Protein AF-A0A7I4XZK6-F1 (afdb_monomer_lite)

pLDDT: mean 78.6, std 18.83, range [39.12, 98.5]

Sequence (122 aa):
MSSSSRWPLFQLRRLSSAITNGEAMKGRFQQWKKPVYYAPHIHPLEKGPDFSHTDGRIIHVTSRIQLEYKQDQLRLAKKIVKLLGEIDAMEAAHKQAESRRISEAHEREALRPKLKGTKSIT

Radius of gyration: 32.5 Å; chains: 1; bounding box: 94×62×90 Å

Secondary structure (DSSP, 8-state):
-------------------------SSS--TTTS-S-------GGGSS-S---TT----S-SSHHHHHHHHHHHHHHHHHHHHHHHHHHHHHHHHHHHHHHHHHHHHHHHTSPPPTTSS---

InterPro domains:
  IPR034596 Large ribosomal subunit protein mL52 [PF18699] (27-117)

Foldseek 3Di:
DDDDDDDDDPPPPPPPPPPPPPDPPPDDDDCVVPPPDDDPDDDPCLPAAPDDDPVRDDDGHNDPVNVVVVVVVVVVVVVVVVVVVVVVVVVVVVVVVVVVVVVVVVVVVVPDDDDPDPDDDD

Organism: Haemonchus contortus (NCBI:txid6289)

Structure (mmCIF, N/CA/C/O backbone):
data_AF-A0A7I4XZK6-F1
#
_entry.id   AF-A0A7I4XZK6-F1
#
loop_
_atom_site.group_PDB
_atom_site.id
_atom_site.type_symbol
_atom_site.label_atom_id
_atom_site.label_alt_id
_atom_site.label_comp_id
_atom_site.label_asym_id
_atom_site.label_entity_id
_atom_site.label_seq_id
_atom_site.pdbx_PDB_ins_code
_atom_site.Cartn_x
_atom_site.Cartn_y
_atom_site.Cartn_z
_atom_site.occupancy
_atom_site.B_iso_or_equiv
_atom_site.auth_seq_id
_atom_site.auth_comp_id
_atom_site.auth_asym_id
_atom_site.auth_atom_id
_atom_site.pdbx_PDB_model_num
ATOM 1 N N . MET A 1 1 ? 53.433 -28.868 18.268 1.00 39.12 1 MET A N 1
ATOM 2 C CA . MET A 1 1 ? 52.157 -29.600 18.125 1.00 39.12 1 MET A CA 1
ATOM 3 C C . MET A 1 1 ? 51.145 -28.959 19.052 1.00 39.12 1 MET A C 1
ATOM 5 O O . MET A 1 1 ? 51.498 -28.722 20.196 1.00 39.12 1 MET A O 1
ATOM 9 N N . SER A 1 2 ? 49.923 -28.755 18.548 1.00 39.75 2 SER A N 1
ATOM 10 C CA . SER A 1 2 ? 48.705 -28.386 19.286 1.00 39.75 2 SER A CA 1
ATOM 11 C C . SER A 1 2 ? 48.621 -26.947 19.817 1.00 39.75 2 SER A C 1
ATOM 13 O O . SER A 1 2 ? 49.550 -26.481 20.454 1.00 39.75 2 SER A O 1
ATOM 15 N N . SER A 1 3 ? 47.533 -26.188 19.719 1.00 39.38 3 SER A N 1
ATOM 16 C CA . SER A 1 3 ? 46.311 -26.144 18.898 1.00 39.38 3 SER A CA 1
ATOM 17 C C . SER A 1 3 ? 45.420 -25.128 19.622 1.00 39.38 3 SER A C 1
ATOM 19 O O . SER A 1 3 ? 45.316 -25.222 20.841 1.00 39.38 3 SER A O 1
ATOM 21 N N . SER A 1 4 ? 44.706 -24.276 18.874 1.00 42.75 4 SER A N 1
ATOM 22 C CA . SER A 1 4 ? 43.536 -23.502 19.336 1.00 42.75 4 SER A CA 1
ATOM 23 C C . SER A 1 4 ? 43.860 -22.363 20.322 1.00 42.75 4 SER A C 1
ATOM 25 O O . SER A 1 4 ? 44.508 -22.557 21.333 1.00 42.75 4 SER A O 1
ATOM 27 N N . SER A 1 5 ? 43.471 -21.114 20.089 1.00 45.62 5 SER A N 1
ATOM 28 C CA . SER A 1 5 ? 42.084 -20.711 19.874 1.00 45.62 5 SER A CA 1
ATOM 29 C C . SER A 1 5 ? 41.976 -19.481 18.973 1.00 45.62 5 SER A C 1
ATOM 31 O O . SER A 1 5 ? 42.513 -18.409 19.243 1.00 45.62 5 SER A O 1
ATOM 33 N N . ARG A 1 6 ? 41.239 -19.681 17.884 1.00 47.91 6 ARG A N 1
ATOM 34 C CA . ARG A 1 6 ? 40.922 -18.746 16.811 1.00 47.91 6 ARG A CA 1
ATOM 35 C C . ARG A 1 6 ? 39.585 -18.078 17.118 1.00 47.91 6 ARG A C 1
ATOM 37 O O . ARG A 1 6 ? 38.578 -18.719 16.868 1.00 47.91 6 ARG A O 1
ATOM 44 N N . TRP A 1 7 ? 39.576 -16.823 17.568 1.00 40.28 7 TRP A N 1
ATOM 45 C CA . TRP A 1 7 ? 38.425 -15.913 17.430 1.00 40.28 7 TRP A CA 1
ATOM 46 C C . TRP A 1 7 ? 38.891 -14.447 17.488 1.00 40.28 7 TRP A C 1
ATOM 48 O O . TRP A 1 7 ? 39.146 -13.948 18.583 1.00 40.28 7 TRP A O 1
ATOM 58 N N . PRO A 1 8 ? 38.962 -13.696 16.372 1.00 46.75 8 PRO A N 1
ATOM 59 C CA . PRO A 1 8 ? 38.728 -12.271 16.449 1.00 46.75 8 PRO A CA 1
ATOM 60 C C . PRO A 1 8 ? 37.213 -12.060 16.462 1.00 46.75 8 PRO A C 1
ATOM 62 O O . PRO A 1 8 ? 36.484 -12.436 15.544 1.00 46.75 8 PRO A O 1
ATOM 65 N N . LEU A 1 9 ? 36.780 -11.509 17.589 1.00 48.06 9 LEU A N 1
ATOM 66 C CA . LEU A 1 9 ? 35.465 -10.971 17.891 1.00 48.06 9 LEU A CA 1
ATOM 67 C C . LEU A 1 9 ? 34.812 -10.340 16.661 1.00 48.06 9 LEU A C 1
ATOM 69 O O . LEU A 1 9 ? 35.430 -9.531 15.967 1.00 48.06 9 LEU A O 1
ATOM 73 N N . PHE A 1 10 ? 33.543 -10.685 16.446 1.00 46.06 10 PHE A N 1
ATOM 74 C CA . PHE A 1 10 ? 32.616 -9.945 15.605 1.00 46.06 10 PHE A CA 1
ATOM 75 C C . PHE A 1 10 ? 32.809 -8.442 15.839 1.00 46.06 10 PHE A C 1
ATOM 77 O O . PHE A 1 10 ? 32.331 -7.886 16.829 1.00 46.06 10 PHE A O 1
ATOM 84 N N . GLN A 1 11 ? 33.511 -7.772 14.922 1.00 48.31 11 GLN A N 1
ATOM 85 C CA . GLN A 1 11 ? 33.439 -6.328 14.796 1.00 48.31 11 GLN A CA 1
ATOM 86 C C . GLN A 1 11 ? 32.016 -6.026 14.338 1.00 48.31 11 GLN A C 1
ATOM 88 O O . GLN A 1 11 ? 31.713 -5.974 13.147 1.00 48.31 11 GLN A O 1
ATOM 93 N N . LEU A 1 12 ? 31.130 -5.851 15.318 1.00 48.44 12 LEU A N 1
ATOM 94 C CA . LEU A 1 12 ? 29.943 -5.030 15.188 1.00 48.44 12 LEU A CA 1
ATOM 95 C C . LEU A 1 12 ? 30.413 -3.716 14.565 1.00 48.44 12 LEU A C 1
ATOM 97 O O . LEU A 1 12 ? 30.966 -2.851 15.247 1.00 48.44 12 LEU A O 1
ATOM 101 N N . ARG A 1 13 ? 30.247 -3.592 13.243 1.00 43.16 13 ARG A N 1
ATOM 102 C CA . ARG A 1 13 ? 30.284 -2.305 12.557 1.00 43.16 13 ARG A CA 1
ATOM 103 C C . ARG A 1 13 ? 29.261 -1.452 13.286 1.00 43.16 13 ARG A C 1
ATOM 105 O O . ARG A 1 13 ? 28.059 -1.610 13.089 1.00 43.16 13 ARG A O 1
ATOM 112 N N . ARG A 1 14 ? 29.756 -0.582 14.168 1.00 45.53 14 ARG A N 1
ATOM 113 C CA . ARG A 1 14 ? 29.020 0.560 14.687 1.00 45.53 14 ARG A CA 1
ATOM 114 C C . ARG A 1 14 ? 28.396 1.248 13.479 1.00 45.53 14 ARG A C 1
ATOM 116 O O . ARG A 1 14 ? 29.086 1.926 12.721 1.00 45.53 14 ARG A O 1
ATOM 123 N N . LEU A 1 15 ? 27.088 1.087 13.320 1.00 49.16 15 LEU A N 1
ATOM 124 C CA . LEU A 1 15 ? 26.246 2.054 12.634 1.00 49.16 15 LEU A CA 1
ATOM 125 C C . LEU A 1 15 ? 26.199 3.305 13.515 1.00 49.16 15 LEU A C 1
ATOM 127 O O . LEU A 1 15 ? 25.202 3.619 14.148 1.00 49.16 15 LEU A O 1
ATOM 131 N N . SER A 1 16 ? 27.327 3.996 13.603 1.00 44.00 16 SER A N 1
ATOM 132 C CA . SER A 1 16 ? 27.356 5.406 13.931 1.00 44.00 16 SER A CA 1
ATOM 133 C C . SER A 1 16 ? 27.705 6.091 12.625 1.00 44.00 16 SER A C 1
ATOM 135 O O . SER A 1 16 ? 28.867 6.409 12.373 1.00 44.00 16 SER A O 1
ATOM 137 N N . SER A 1 17 ? 26.705 6.274 11.759 1.00 48.31 17 SER A N 1
ATOM 138 C CA . SER A 1 17 ? 26.755 7.387 10.822 1.00 48.31 17 SER A CA 1
ATOM 139 C C . SER A 1 17 ? 26.802 8.631 11.695 1.00 48.31 17 SER A C 1
ATOM 141 O O . SER A 1 17 ? 25.775 9.128 12.158 1.00 48.31 17 SER A O 1
ATOM 143 N N . ALA A 1 18 ? 28.024 9.050 12.019 1.00 42.94 18 ALA A N 1
ATOM 144 C CA . ALA A 1 18 ? 28.284 10.364 12.541 1.00 42.94 18 ALA A CA 1
ATOM 145 C C . ALA A 1 18 ? 27.541 11.318 11.612 1.00 42.94 18 ALA A C 1
ATOM 147 O O . ALA A 1 18 ? 27.820 11.374 10.413 1.00 42.94 18 ALA A O 1
ATOM 148 N N . ILE A 1 19 ? 26.548 12.006 12.167 1.00 47.94 19 ILE A N 1
ATOM 149 C CA . ILE A 1 19 ? 26.061 13.251 11.607 1.00 47.94 19 ILE A CA 1
ATOM 150 C C . ILE A 1 19 ? 27.302 14.133 11.622 1.00 47.94 19 ILE A C 1
ATOM 152 O O . ILE A 1 19 ? 27.670 14.703 12.648 1.00 47.94 19 ILE A O 1
ATOM 156 N N . THR A 1 20 ? 28.040 14.135 10.515 1.00 46.34 20 THR A N 1
ATOM 157 C CA . THR A 1 20 ? 29.048 15.143 10.275 1.00 46.34 20 THR A CA 1
ATOM 158 C C . THR A 1 20 ? 28.244 16.425 10.172 1.00 46.34 20 THR A C 1
ATOM 160 O O . THR A 1 20 ? 27.601 16.714 9.164 1.00 46.34 20 THR A O 1
ATOM 163 N N . ASN A 1 21 ? 28.197 17.156 11.285 1.00 47.47 21 ASN A N 1
ATOM 164 C CA . ASN A 1 21 ? 27.795 18.548 11.325 1.00 47.47 21 ASN A CA 1
ATOM 165 C C . ASN A 1 21 ? 28.821 19.313 10.480 1.00 47.47 21 ASN A C 1
ATOM 167 O O . ASN A 1 21 ? 29.749 19.921 11.001 1.00 47.47 21 ASN A O 1
ATOM 171 N N . GLY A 1 22 ? 28.707 19.181 9.158 1.00 48.56 22 GLY A N 1
ATOM 172 C CA . GLY A 1 22 ? 29.415 20.007 8.205 1.00 48.56 22 GLY A CA 1
ATOM 173 C C . GLY A 1 22 ? 28.914 21.419 8.421 1.00 48.56 22 GLY A C 1
ATOM 174 O O . GLY A 1 22 ? 27.727 21.666 8.223 1.00 48.56 22 GLY A O 1
ATOM 175 N N . GLU A 1 23 ? 29.813 22.261 8.926 1.00 52.78 23 GLU A N 1
ATOM 176 C CA . GLU A 1 23 ? 29.765 23.721 8.984 1.00 52.78 23 GLU A CA 1
ATOM 177 C C . GLU A 1 23 ? 28.375 24.306 8.720 1.00 52.78 23 GLU A C 1
ATOM 179 O O . GLU A 1 23 ? 27.920 24.404 7.577 1.00 52.78 23 GLU A O 1
ATOM 184 N N . ALA A 1 24 ? 27.688 24.702 9.794 1.00 56.81 24 ALA A N 1
ATOM 185 C CA . ALA A 1 24 ? 26.451 25.460 9.704 1.00 56.81 24 ALA A CA 1
ATOM 186 C C . ALA A 1 24 ? 26.710 26.723 8.870 1.00 56.81 24 ALA A C 1
ATOM 188 O O . ALA A 1 24 ? 27.258 27.709 9.364 1.00 56.81 24 ALA A O 1
ATOM 189 N N . MET A 1 25 ? 26.360 26.676 7.582 1.00 57.06 25 MET A N 1
ATOM 190 C CA . MET A 1 25 ? 26.477 27.823 6.695 1.00 57.06 25 MET A CA 1
ATOM 191 C C . MET A 1 25 ? 25.700 28.985 7.310 1.00 57.06 25 MET A C 1
ATOM 193 O O . MET A 1 25 ? 24.479 28.927 7.450 1.00 57.06 25 MET A O 1
ATOM 197 N N . LYS A 1 26 ? 26.426 30.040 7.692 1.00 60.69 26 LYS A N 1
ATOM 198 C CA . LYS A 1 26 ? 25.872 31.311 8.166 1.00 60.69 26 LYS A CA 1
ATOM 199 C C . LYS A 1 26 ? 24.957 31.874 7.065 1.00 60.69 26 LYS A C 1
ATOM 201 O O . LYS A 1 26 ? 25.438 32.364 6.048 1.00 60.69 26 LYS A O 1
ATOM 206 N N . GLY A 1 27 ? 23.640 31.764 7.239 1.00 72.75 27 GLY A N 1
ATOM 207 C CA . GLY A 1 27 ? 22.639 32.243 6.281 1.00 72.75 27 GLY A CA 1
ATOM 208 C C . GLY A 1 27 ? 21.227 31.733 6.585 1.00 72.75 27 GLY A C 1
ATOM 209 O O . GLY A 1 27 ? 21.044 30.829 7.397 1.00 72.75 27 GLY A O 1
ATOM 210 N N . ARG A 1 28 ? 20.207 32.311 5.931 1.00 74.31 28 ARG A N 1
ATOM 211 C CA . ARG A 1 28 ? 18.831 31.778 5.987 1.00 74.31 28 ARG A CA 1
ATOM 212 C C . ARG A 1 28 ? 18.827 30.353 5.429 1.00 74.31 28 ARG A C 1
ATOM 214 O O . ARG A 1 28 ? 19.436 30.111 4.387 1.00 74.31 28 ARG A O 1
ATOM 221 N N . PHE A 1 29 ? 18.137 29.435 6.105 1.00 72.88 29 PHE A N 1
ATOM 222 C CA . PHE A 1 29 ? 17.990 28.050 5.659 1.00 72.88 29 PHE A CA 1
ATOM 223 C C . PHE A 1 29 ? 17.394 28.007 4.244 1.00 72.88 29 PHE A C 1
ATOM 225 O O . PHE A 1 29 ? 16.286 28.485 4.006 1.00 72.88 29 PHE A O 1
ATOM 232 N N . GLN A 1 30 ? 18.152 27.460 3.293 1.00 76.69 30 GLN A N 1
ATOM 233 C CA . GLN A 1 30 ? 17.743 27.309 1.897 1.00 76.69 30 GLN A CA 1
ATOM 234 C C . GLN A 1 30 ? 17.325 25.857 1.670 1.00 76.69 30 GLN A C 1
ATOM 236 O O . GLN A 1 30 ? 18.149 25.020 1.303 1.00 76.69 30 GLN A O 1
ATOM 241 N N . GLN A 1 31 ? 16.039 25.563 1.895 1.00 72.19 31 GLN A N 1
ATOM 242 C CA . GLN A 1 31 ? 15.461 24.214 1.786 1.00 72.19 31 GLN A CA 1
ATOM 243 C C . GLN A 1 31 ? 15.756 23.531 0.437 1.00 72.19 31 GLN A C 1
ATOM 245 O O . GLN A 1 31 ? 15.898 22.315 0.376 1.00 72.19 31 GLN A O 1
ATOM 250 N N . TRP A 1 32 ? 15.901 24.307 -0.639 1.00 75.25 32 TRP A N 1
ATOM 251 C CA . TRP A 1 32 ? 16.172 23.814 -1.993 1.00 75.25 32 TRP A CA 1
ATOM 252 C C . TRP A 1 32 ? 17.622 23.361 -2.230 1.00 75.25 32 TRP A C 1
ATOM 254 O O . TRP A 1 32 ? 17.866 22.607 -3.166 1.00 75.25 32 TRP A O 1
ATOM 264 N N . LYS A 1 33 ? 18.595 23.783 -1.406 1.00 78.62 33 LYS A N 1
ATOM 265 C CA . LYS A 1 33 ? 20.003 23.356 -1.552 1.00 78.62 33 LYS A CA 1
ATOM 266 C C . LYS A 1 33 ? 20.238 21.924 -1.083 1.00 78.62 33 LYS A C 1
ATOM 268 O O . LYS A 1 33 ? 21.148 21.261 -1.569 1.00 78.62 33 LYS A O 1
ATOM 273 N N . LYS A 1 34 ? 19.450 21.480 -0.104 1.00 77.69 34 LYS A N 1
ATOM 274 C CA . LYS A 1 34 ? 19.480 20.135 0.480 1.00 77.69 34 LYS A CA 1
ATOM 275 C C . LYS A 1 34 ? 18.048 19.734 0.859 1.00 77.69 34 LYS A C 1
ATOM 277 O O . LYS A 1 34 ? 17.711 19.745 2.044 1.00 77.69 34 LYS A O 1
ATOM 282 N N . PRO A 1 35 ? 17.175 19.462 -0.121 1.00 78.81 35 PRO A N 1
ATOM 283 C CA . PRO A 1 35 ? 15.832 19.012 0.166 1.00 78.81 35 PRO A CA 1
ATOM 284 C C . PRO A 1 35 ? 15.898 17.642 0.843 1.00 78.81 35 PRO A C 1
ATOM 286 O O . PRO A 1 35 ? 16.728 16.794 0.522 1.00 78.81 35 PRO A O 1
ATOM 289 N N . VAL A 1 36 ? 14.992 17.442 1.796 1.00 80.81 36 VAL A N 1
ATOM 290 C CA . VAL A 1 36 ? 14.846 16.182 2.542 1.00 80.81 36 VAL A CA 1
ATOM 291 C C . VAL A 1 36 ? 14.443 15.034 1.609 1.00 80.81 36 VAL A C 1
ATOM 293 O O . VAL A 1 36 ? 14.739 13.874 1.878 1.00 80.81 36 VAL A O 1
ATOM 296 N N . TYR A 1 37 ? 13.791 15.365 0.493 1.00 77.44 37 TYR A N 1
ATOM 297 C CA . TYR A 1 37 ? 13.330 14.419 -0.506 1.00 77.44 37 TYR A CA 1
ATOM 298 C C . TYR A 1 37 ? 13.525 14.986 -1.910 1.00 77.44 37 TYR A C 1
ATOM 300 O O . TYR A 1 37 ? 13.112 16.109 -2.201 1.00 77.44 37 TYR A O 1
ATOM 308 N N . TYR A 1 38 ? 14.109 14.174 -2.784 1.00 72.81 38 TYR A N 1
ATOM 309 C CA . TYR A 1 38 ? 14.060 14.367 -4.224 1.00 72.81 38 TYR A CA 1
ATOM 310 C C . TYR A 1 38 ? 13.109 13.317 -4.793 1.00 72.81 38 TYR A C 1
ATOM 312 O O . TYR A 1 38 ? 13.251 12.130 -4.489 1.00 72.81 38 TYR A O 1
ATOM 320 N N . ALA A 1 39 ? 12.144 13.744 -5.609 1.00 72.31 39 ALA A N 1
ATOM 321 C CA . ALA A 1 39 ? 11.307 12.795 -6.330 1.00 72.31 39 ALA A CA 1
ATOM 322 C C . ALA A 1 39 ? 12.199 11.924 -7.233 1.00 72.31 39 ALA A C 1
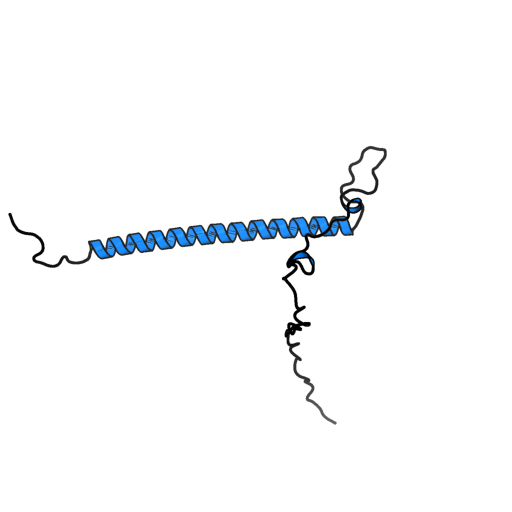ATOM 324 O O . ALA A 1 39 ? 13.118 12.466 -7.856 1.00 72.31 39 ALA A O 1
ATOM 325 N N . PRO A 1 40 ? 11.963 10.601 -7.315 1.00 73.62 40 PRO A N 1
ATOM 326 C CA . PRO A 1 40 ? 12.706 9.746 -8.227 1.00 73.62 40 PRO A CA 1
ATOM 327 C C . PRO A 1 40 ? 12.518 10.279 -9.649 1.00 73.62 40 PRO A C 1
ATOM 329 O O . PRO A 1 40 ? 11.405 10.305 -10.176 1.00 73.62 40 PRO A O 1
ATOM 332 N N . HIS A 1 41 ? 13.606 10.771 -10.235 1.00 78.06 41 HIS A N 1
ATOM 333 C CA . HIS A 1 41 ? 13.591 11.342 -11.570 1.00 78.06 41 HIS A CA 1
ATOM 334 C C . HIS A 1 41 ? 13.598 10.204 -12.588 1.00 78.06 41 HIS A C 1
ATOM 336 O O . HIS A 1 41 ? 14.584 9.482 -12.697 1.00 78.06 41 HIS A O 1
ATOM 342 N N . ILE A 1 42 ? 12.491 10.039 -13.312 1.00 75.88 42 ILE A N 1
ATOM 343 C CA . ILE A 1 42 ? 12.430 9.148 -14.472 1.00 75.88 42 ILE A CA 1
ATOM 344 C C . ILE A 1 42 ? 12.826 9.984 -15.677 1.00 75.88 42 ILE A C 1
ATOM 346 O O . ILE A 1 42 ? 12.171 10.994 -15.965 1.00 75.88 42 ILE A O 1
ATOM 350 N N . HIS A 1 43 ? 13.874 9.574 -16.385 1.00 78.69 43 HIS A N 1
ATOM 351 C CA . HIS A 1 43 ? 14.258 10.276 -17.596 1.00 78.69 43 HIS A CA 1
ATOM 352 C C . HIS A 1 43 ? 13.123 10.154 -18.636 1.00 78.69 43 HIS A C 1
ATOM 354 O O . HIS A 1 43 ? 12.571 9.065 -18.804 1.00 78.69 43 HIS A O 1
ATOM 360 N N . PRO A 1 44 ? 12.743 11.219 -19.367 1.00 79.50 44 PRO A N 1
ATOM 361 C CA . PRO A 1 44 ? 11.629 11.160 -20.319 1.00 79.50 44 PRO A CA 1
ATOM 362 C C . PRO A 1 44 ? 11.769 10.059 -21.379 1.00 79.50 44 PRO A C 1
ATOM 364 O O . PRO A 1 44 ? 10.770 9.459 -21.768 1.00 79.50 44 PRO A O 1
ATOM 367 N N . LEU A 1 45 ? 13.005 9.759 -21.794 1.00 78.00 45 LEU A N 1
ATOM 368 C CA . LEU A 1 45 ? 13.307 8.679 -22.743 1.00 78.00 45 LEU A CA 1
ATOM 369 C C . LEU A 1 45 ? 13.087 7.276 -22.155 1.00 78.00 45 LEU A C 1
ATOM 371 O O . LEU A 1 45 ? 12.902 6.327 -22.896 1.00 78.00 45 LEU A O 1
ATOM 375 N N . GLU A 1 46 ? 13.051 7.131 -20.830 1.00 76.00 46 GLU A N 1
ATOM 376 C CA . GLU A 1 46 ? 12.830 5.844 -20.158 1.00 76.00 46 GLU A CA 1
ATOM 377 C C . GLU A 1 46 ? 11.344 5.565 -19.885 1.00 76.00 46 GLU A C 1
ATOM 379 O O . GLU A 1 46 ? 10.983 4.507 -19.369 1.00 76.00 46 GLU A O 1
ATOM 384 N N . LYS A 1 47 ? 10.456 6.511 -20.214 1.00 77.25 47 LYS A N 1
ATOM 385 C CA . LYS A 1 47 ? 9.026 6.428 -19.893 1.00 77.25 47 LYS A CA 1
ATOM 386 C C . LYS A 1 47 ? 8.256 5.460 -20.806 1.00 77.25 47 LYS A C 1
ATOM 388 O O . LYS A 1 47 ? 7.120 5.109 -20.483 1.00 77.25 47 LYS A O 1
ATOM 393 N N . GLY A 1 48 ? 8.847 5.009 -21.916 1.00 81.25 48 GLY A N 1
ATOM 394 C CA . GLY A 1 48 ? 8.174 4.173 -22.910 1.00 81.25 48 GLY A CA 1
ATOM 395 C C . GLY A 1 48 ? 9.098 3.214 -23.667 1.00 81.25 48 GLY A C 1
ATOM 396 O O . GLY A 1 48 ? 10.305 3.218 -23.448 1.00 81.25 48 GLY A O 1
ATOM 397 N N . PRO A 1 49 ? 8.525 2.362 -24.532 1.00 85.62 49 PRO A N 1
ATOM 398 C CA . PRO A 1 49 ? 9.284 1.459 -25.390 1.00 85.62 49 PRO A CA 1
ATOM 399 C C . PRO A 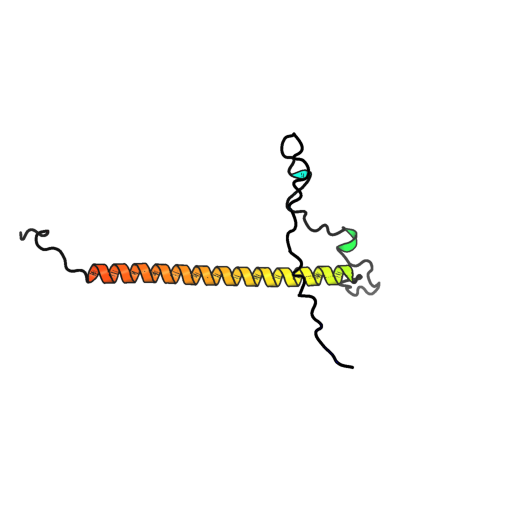1 49 ? 10.096 2.257 -26.415 1.00 85.62 49 PRO A C 1
ATOM 401 O O . PRO A 1 49 ? 9.554 3.148 -27.065 1.00 85.62 49 PRO A O 1
ATOM 404 N N . ASP A 1 50 ? 11.364 1.904 -26.596 1.00 86.69 50 ASP A N 1
ATOM 405 C CA . ASP A 1 50 ? 12.262 2.598 -27.533 1.00 86.69 50 ASP A CA 1
ATOM 406 C C . ASP A 1 50 ? 11.920 2.323 -29.008 1.00 86.69 50 ASP A C 1
ATOM 408 O O . ASP A 1 50 ? 12.231 3.120 -29.890 1.00 86.69 50 ASP A O 1
ATOM 412 N N . PHE A 1 51 ? 11.279 1.188 -29.292 1.00 86.31 51 PHE A N 1
ATOM 413 C CA . PHE A 1 51 ? 10.881 0.780 -30.636 1.00 86.31 51 PHE A CA 1
ATOM 414 C C . PHE A 1 51 ? 9.514 0.093 -30.626 1.00 86.31 51 PHE A C 1
ATOM 416 O O . PHE A 1 51 ? 9.001 -0.322 -29.585 1.00 86.31 51 PHE A O 1
ATOM 423 N N . SER A 1 52 ? 8.921 -0.033 -31.811 1.00 88.75 52 SER A N 1
ATOM 424 C CA . SER A 1 52 ? 7.667 -0.751 -32.041 1.00 88.75 52 SER A CA 1
ATOM 425 C C . SER A 1 52 ? 7.811 -1.678 -33.245 1.00 88.75 52 SER A C 1
ATOM 427 O O . SER A 1 52 ? 8.660 -1.456 -34.110 1.00 88.75 52 SER A O 1
ATOM 429 N N . HIS A 1 53 ? 7.013 -2.746 -33.285 1.00 89.81 53 HIS A N 1
ATOM 430 C CA . HIS A 1 53 ? 6.961 -3.611 -34.462 1.00 89.81 53 HIS A CA 1
ATOM 431 C C . HIS A 1 53 ? 6.113 -2.946 -35.548 1.00 89.81 53 HIS A C 1
ATOM 433 O O . HIS A 1 53 ? 5.039 -2.421 -35.255 1.00 89.81 53 HIS A O 1
ATOM 439 N N . THR A 1 54 ? 6.547 -3.055 -36.804 1.00 91.44 54 THR A N 1
ATOM 440 C CA . THR A 1 54 ? 5.778 -2.630 -37.989 1.00 91.44 54 THR A CA 1
ATOM 441 C C . THR A 1 54 ? 4.399 -3.280 -38.054 1.00 91.44 54 THR A C 1
ATOM 443 O O . THR A 1 54 ? 3.436 -2.652 -38.476 1.00 91.44 54 THR A O 1
ATOM 446 N N . ASP A 1 55 ? 4.296 -4.510 -37.552 1.00 91.81 55 ASP A N 1
ATOM 447 C CA . ASP A 1 55 ? 3.064 -5.302 -37.502 1.00 91.81 55 ASP A CA 1
ATOM 448 C C . ASP A 1 55 ? 2.059 -4.799 -36.444 1.00 91.81 55 ASP A C 1
ATOM 450 O O . ASP A 1 55 ? 1.014 -5.412 -36.240 1.00 91.81 55 ASP A O 1
ATOM 454 N N . GLY A 1 56 ? 2.388 -3.738 -35.696 1.00 88.62 56 GLY A N 1
ATOM 455 C CA . GLY A 1 56 ? 1.527 -3.169 -34.653 1.00 88.62 56 GLY A CA 1
ATOM 456 C C . GLY A 1 56 ? 1.499 -3.962 -33.342 1.00 88.62 56 GLY A C 1
ATOM 457 O O . GLY A 1 56 ? 0.679 -3.684 -32.466 1.00 88.62 56 GLY A O 1
ATOM 458 N N . ARG A 1 57 ? 2.388 -4.948 -33.165 1.00 88.50 57 ARG A N 1
ATOM 459 C CA . ARG A 1 57 ? 2.484 -5.708 -31.908 1.00 88.50 57 ARG A CA 1
ATOM 460 C C . ARG A 1 57 ? 2.927 -4.797 -30.766 1.00 88.50 57 ARG A C 1
A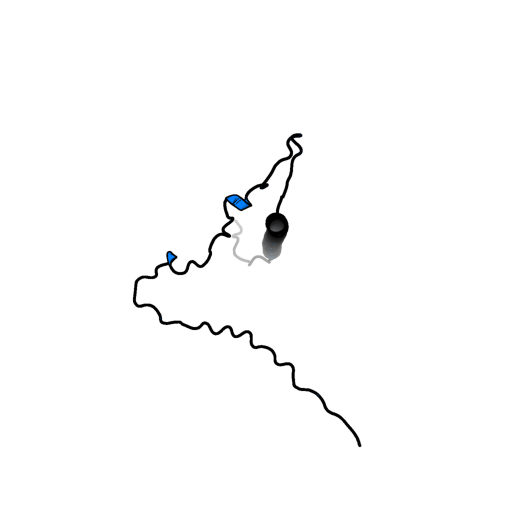TOM 462 O O . ARG A 1 57 ? 3.949 -4.114 -30.861 1.00 88.50 57 ARG A O 1
ATOM 469 N N . ILE A 1 58 ? 2.176 -4.839 -29.669 1.00 88.44 58 ILE A N 1
ATOM 470 C CA . ILE A 1 58 ? 2.435 -4.016 -28.489 1.00 88.44 58 ILE A CA 1
ATOM 471 C C . ILE A 1 58 ? 3.677 -4.540 -27.768 1.00 88.44 58 ILE A C 1
ATOM 473 O O . ILE A 1 58 ? 3.742 -5.704 -27.374 1.00 88.44 58 ILE A O 1
ATOM 477 N N . ILE A 1 59 ? 4.649 -3.655 -27.561 1.00 88.00 59 ILE A N 1
ATOM 478 C CA . ILE A 1 59 ? 5.819 -3.906 -26.722 1.00 88.00 59 ILE A CA 1
ATOM 479 C C . ILE A 1 59 ? 5.621 -3.141 -25.420 1.00 88.00 59 ILE A C 1
ATOM 481 O O . ILE A 1 59 ? 5.439 -1.927 -25.424 1.00 88.00 59 ILE A O 1
ATOM 485 N N . HIS A 1 60 ? 5.643 -3.844 -24.291 1.00 84.25 60 HIS A N 1
ATOM 486 C CA . HIS A 1 60 ? 5.412 -3.213 -22.989 1.00 84.25 60 HIS A CA 1
ATOM 487 C C . HIS A 1 60 ? 6.676 -2.600 -22.376 1.00 84.25 60 HIS A C 1
ATOM 489 O O . HIS A 1 60 ? 6.579 -1.652 -21.590 1.00 84.25 60 HIS A O 1
ATOM 495 N N . VAL A 1 61 ? 7.846 -3.168 -22.673 1.00 87.19 61 VAL A N 1
ATOM 496 C CA . VAL A 1 61 ? 9.149 -2.769 -22.129 1.00 87.19 61 VAL A CA 1
ATOM 497 C C . VAL A 1 61 ? 10.239 -3.131 -23.137 1.00 87.19 61 VAL A C 1
ATOM 499 O O . VAL A 1 61 ? 10.198 -4.228 -23.691 1.00 87.19 61 VAL A O 1
ATOM 502 N N . THR A 1 62 ? 11.214 -2.244 -23.338 1.00 86.31 62 THR A N 1
ATOM 503 C CA . THR A 1 62 ? 12.391 -2.493 -24.195 1.00 86.31 62 THR A CA 1
ATOM 504 C C . THR A 1 62 ? 13.682 -2.669 -23.401 1.00 86.31 62 THR A C 1
ATOM 506 O O . THR A 1 62 ? 14.574 -3.388 -23.844 1.00 86.31 62 THR A O 1
ATOM 509 N N . SER A 1 63 ? 13.775 -2.081 -22.203 1.00 86.94 63 SER A N 1
ATOM 510 C CA . SER A 1 63 ? 14.982 -2.103 -21.367 1.00 86.94 63 SER A CA 1
ATOM 511 C C . SER A 1 63 ? 14.788 -2.858 -20.049 1.00 86.94 63 SER A C 1
ATOM 513 O O . SER A 1 63 ? 13.736 -2.795 -19.411 1.00 86.94 63 SER A O 1
ATOM 515 N N . ARG A 1 64 ? 15.850 -3.521 -19.575 1.00 88.62 64 ARG A N 1
ATOM 516 C CA . ARG A 1 64 ? 15.873 -4.157 -18.249 1.00 88.62 64 ARG A CA 1
ATOM 517 C C . ARG A 1 64 ? 15.644 -3.147 -17.120 1.00 88.62 64 ARG A C 1
ATOM 519 O O . ARG A 1 64 ? 14.935 -3.462 -16.172 1.00 88.62 64 ARG A O 1
ATOM 526 N N . ILE A 1 65 ? 16.173 -1.931 -17.251 1.00 87.00 65 ILE A N 1
ATOM 527 C CA . ILE A 1 65 ? 16.024 -0.866 -16.246 1.00 87.00 65 ILE A CA 1
ATOM 528 C C . ILE A 1 65 ? 14.547 -0.479 -16.097 1.00 87.00 65 ILE A C 1
ATOM 530 O O . ILE A 1 65 ? 14.026 -0.377 -14.989 1.00 87.00 65 ILE A O 1
ATOM 534 N N . GLN A 1 66 ? 13.838 -0.344 -17.220 1.00 86.38 66 GLN A N 1
ATOM 535 C CA . GLN A 1 66 ? 12.399 -0.073 -17.225 1.00 86.38 66 GLN A CA 1
ATOM 536 C C . GLN A 1 66 ? 11.603 -1.209 -16.569 1.00 86.38 66 GLN A C 1
ATOM 538 O O . GLN A 1 66 ? 10.615 -0.953 -15.878 1.00 86.38 66 GLN A O 1
ATOM 543 N N . LEU A 1 67 ? 12.018 -2.463 -16.779 1.00 88.81 67 LEU A N 1
ATOM 544 C CA . LEU A 1 67 ? 11.384 -3.616 -16.144 1.00 88.81 67 LEU A CA 1
ATOM 545 C C . LEU A 1 67 ? 11.568 -3.581 -14.623 1.00 88.81 67 LEU A C 1
ATOM 547 O O . LEU A 1 67 ? 10.588 -3.718 -13.894 1.00 88.81 67 LEU A O 1
ATOM 551 N N . GLU A 1 68 ? 12.797 -3.365 -14.156 1.00 90.12 68 GLU A N 1
ATOM 552 C CA . GLU A 1 68 ? 13.131 -3.275 -12.730 1.00 90.12 68 GLU A CA 1
ATOM 553 C C . GLU A 1 68 ? 12.357 -2.136 -12.056 1.00 90.12 68 GLU A C 1
ATOM 555 O O . GLU A 1 68 ? 11.706 -2.347 -11.033 1.00 90.12 68 GLU A O 1
ATOM 560 N N . TYR A 1 69 ? 12.304 -0.964 -12.692 1.00 86.75 69 TYR A N 1
ATOM 561 C CA . TYR A 1 69 ? 11.539 0.175 -12.195 1.00 86.75 69 TYR A CA 1
ATOM 562 C C . TYR A 1 69 ? 10.042 -0.139 -12.045 1.00 86.75 69 TYR A C 1
ATOM 564 O O . TYR A 1 69 ? 9.445 0.120 -10.997 1.00 86.75 69 TYR A O 1
ATOM 572 N N . LYS A 1 70 ? 9.425 -0.754 -13.063 1.00 88.25 70 LYS A N 1
ATOM 573 C CA . LYS A 1 70 ? 8.008 -1.158 -13.014 1.00 88.25 70 LYS A CA 1
ATOM 574 C C . LYS A 1 70 ? 7.748 -2.205 -11.925 1.00 88.25 70 LYS A C 1
ATOM 576 O O . LYS A 1 70 ? 6.727 -2.143 -11.239 1.00 88.25 70 LYS A O 1
ATOM 581 N N . GLN A 1 71 ? 8.662 -3.157 -11.742 1.00 92.88 71 GLN A N 1
ATOM 582 C CA . GLN A 1 71 ? 8.565 -4.161 -10.679 1.00 92.88 71 GLN A CA 1
ATOM 583 C C . GLN A 1 71 ? 8.655 -3.522 -9.290 1.00 92.88 71 GLN A C 1
ATOM 585 O O . GLN A 1 71 ? 7.864 -3.862 -8.405 1.00 92.88 71 GLN A O 1
ATOM 590 N N . ASP A 1 72 ? 9.556 -2.560 -9.104 1.00 92.12 72 ASP A N 1
ATOM 591 C CA . ASP A 1 72 ? 9.683 -1.836 -7.844 1.00 92.12 72 ASP A CA 1
ATOM 592 C C . ASP A 1 72 ? 8.453 -0.978 -7.542 1.00 92.12 72 ASP A C 1
ATOM 594 O O . ASP A 1 72 ? 7.966 -0.994 -6.410 1.00 92.12 72 ASP A O 1
ATOM 598 N N . GLN A 1 73 ? 7.878 -0.306 -8.543 1.00 90.31 73 GLN A N 1
ATOM 599 C CA . GLN A 1 73 ? 6.611 0.412 -8.381 1.00 90.31 73 GLN A CA 1
ATOM 600 C C . GLN A 1 73 ? 5.488 -0.515 -7.901 1.00 90.31 73 GLN A C 1
ATOM 602 O O . GLN A 1 73 ? 4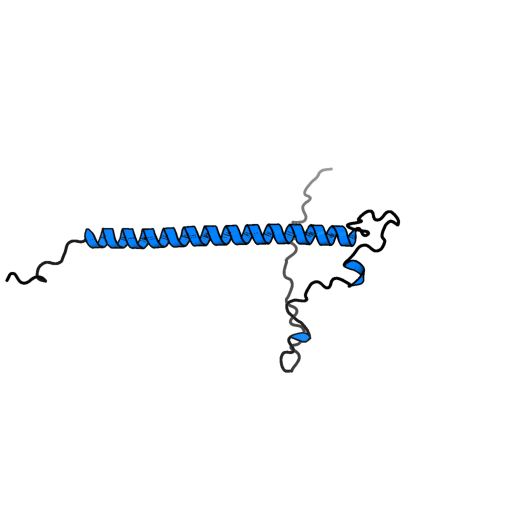.774 -0.182 -6.954 1.00 90.31 73 GLN A O 1
ATOM 607 N N . LEU A 1 74 ? 5.359 -1.707 -8.495 1.00 95.31 74 LEU A N 1
ATOM 608 C CA . LEU A 1 74 ? 4.370 -2.699 -8.067 1.00 95.31 74 LEU A CA 1
ATOM 609 C C . LEU A 1 74 ? 4.623 -3.184 -6.636 1.00 95.31 74 LEU A C 1
ATOM 611 O O . LEU A 1 74 ? 3.681 -3.330 -5.854 1.00 95.31 74 LEU A O 1
ATOM 615 N N . ARG A 1 75 ? 5.885 -3.429 -6.273 1.00 97.06 75 ARG A N 1
ATOM 616 C CA . ARG A 1 75 ? 6.271 -3.837 -4.918 1.00 97.06 75 ARG A CA 1
ATOM 617 C C . ARG A 1 75 ? 5.919 -2.761 -3.891 1.00 97.06 75 ARG A C 1
ATOM 619 O O . ARG A 1 75 ? 5.353 -3.079 -2.844 1.00 97.06 75 ARG A O 1
ATOM 626 N N . LEU A 1 76 ? 6.225 -1.501 -4.196 1.00 95.25 76 LEU A N 1
ATOM 627 C CA . LEU A 1 76 ? 5.905 -0.358 -3.345 1.00 95.25 76 LEU A CA 1
ATOM 628 C C . LEU A 1 76 ? 4.395 -0.174 -3.204 1.00 95.25 76 LEU A C 1
ATOM 630 O O . LEU A 1 76 ? 3.912 -0.061 -2.081 1.00 95.25 76 LEU A O 1
ATOM 634 N N . ALA A 1 77 ? 3.643 -0.232 -4.304 1.00 96.00 77 ALA A N 1
ATOM 635 C CA . ALA A 1 77 ? 2.188 -0.115 -4.282 1.00 96.00 77 ALA A CA 1
ATOM 636 C C . ALA A 1 77 ? 1.543 -1.197 -3.401 1.00 96.00 77 ALA A C 1
ATOM 638 O O . ALA A 1 77 ? 0.744 -0.884 -2.520 1.00 96.00 77 ALA A O 1
ATOM 639 N N . LYS A 1 78 ? 1.956 -2.464 -3.556 1.00 97.88 78 LYS A N 1
ATOM 640 C CA . LYS A 1 78 ? 1.488 -3.571 -2.703 1.00 97.88 78 LYS A CA 1
ATOM 641 C C . LYS A 1 78 ? 1.793 -3.328 -1.227 1.00 97.88 78 LYS A C 1
ATOM 643 O O . LYS A 1 78 ? 0.950 -3.591 -0.372 1.00 97.88 78 LYS A O 1
ATOM 648 N N . LYS A 1 79 ? 2.988 -2.815 -0.921 1.00 97.88 79 LYS A N 1
ATOM 649 C CA . LYS A 1 79 ? 3.385 -2.492 0.453 1.00 97.88 79 LYS A CA 1
ATOM 650 C C . LYS A 1 79 ? 2.530 -1.368 1.038 1.00 97.88 79 LYS A C 1
ATOM 652 O O . LYS A 1 79 ? 2.108 -1.487 2.180 1.00 97.88 79 LYS A O 1
ATOM 657 N N . ILE A 1 80 ? 2.262 -0.315 0.268 1.00 97.31 80 ILE A N 1
ATOM 658 C CA . ILE A 1 80 ? 1.416 0.807 0.696 1.00 97.31 80 ILE A CA 1
ATOM 659 C C . ILE A 1 80 ? 0.011 0.308 1.028 1.00 97.31 80 ILE A C 1
ATOM 661 O O . ILE A 1 80 ? -0.470 0.559 2.126 1.00 97.31 80 ILE A O 1
ATOM 665 N N . VAL A 1 81 ? -0.611 -0.460 0.129 1.00 98.38 81 VAL A N 1
ATOM 666 C CA . VAL A 1 81 ? -1.957 -1.013 0.353 1.00 98.38 81 VAL A CA 1
ATOM 667 C C . VAL A 1 81 ? -1.996 -1.895 1.604 1.00 98.38 81 VAL A C 1
ATOM 669 O O . VAL A 1 81 ? -2.918 -1.777 2.405 1.00 98.38 81 VAL A O 1
ATOM 672 N N . LYS A 1 82 ? -0.972 -2.732 1.817 1.00 98.25 82 LYS A N 1
ATOM 673 C CA . LYS A 1 82 ? -0.862 -3.560 3.026 1.00 98.25 82 LYS A CA 1
ATOM 674 C C . LYS A 1 82 ? -0.809 -2.713 4.300 1.00 98.25 82 LYS A C 1
ATOM 676 O O . LYS A 1 82 ? -1.548 -2.991 5.234 1.00 98.25 82 LYS A O 1
ATOM 681 N N . LEU A 1 83 ? 0.046 -1.688 4.327 1.00 98.50 83 LEU A N 1
ATOM 682 C CA . LEU A 1 83 ? 0.202 -0.808 5.489 1.00 98.50 83 LEU A CA 1
ATOM 683 C C . LEU A 1 83 ? -1.074 -0.016 5.784 1.00 98.50 83 LEU A C 1
ATOM 685 O O . LEU A 1 83 ? -1.438 0.124 6.945 1.00 98.50 83 LEU A O 1
ATOM 689 N N . LEU A 1 84 ? -1.771 0.463 4.751 1.00 98.38 84 LEU A N 1
ATOM 690 C CA . LEU A 1 84 ? -3.062 1.133 4.922 1.00 98.38 84 LEU A CA 1
ATOM 691 C C . LEU A 1 84 ? -4.102 0.185 5.530 1.00 98.38 84 LEU A C 1
ATOM 693 O O . LEU A 1 84 ? -4.747 0.547 6.505 1.00 98.38 84 LEU A O 1
ATOM 697 N N . GLY A 1 85 ? -4.179 -1.061 5.050 1.00 98.44 85 GLY A N 1
ATOM 698 C CA . GLY A 1 85 ? -5.062 -2.067 5.648 1.00 98.44 85 GLY A CA 1
ATOM 699 C C . GLY A 1 85 ? -4.714 -2.406 7.105 1.00 98.44 85 GLY A C 1
ATOM 700 O O . GLY A 1 85 ? -5.610 -2.627 7.916 1.00 98.44 85 GLY A O 1
ATOM 701 N N . GLU A 1 86 ? -3.426 -2.422 7.464 1.00 98.25 86 GLU A N 1
ATOM 702 C CA . GLU A 1 86 ? -2.987 -2.606 8.855 1.00 98.25 86 GLU A CA 1
ATOM 703 C C . GLU A 1 86 ? -3.401 -1.423 9.750 1.00 98.25 86 GLU A C 1
ATOM 705 O O . GLU A 1 86 ? -3.842 -1.638 10.881 1.00 98.25 86 GLU A O 1
ATOM 710 N N . ILE A 1 87 ? -3.312 -0.189 9.241 1.00 98.50 87 ILE A N 1
ATOM 711 C CA . ILE A 1 87 ? -3.762 1.022 9.943 1.00 98.50 87 ILE A CA 1
ATOM 712 C C . ILE A 1 87 ? -5.278 0.987 10.152 1.00 98.50 87 ILE A C 1
ATOM 714 O O . ILE A 1 87 ? -5.729 1.149 11.284 1.00 98.50 87 ILE A O 1
ATOM 718 N N . ASP A 1 88 ? -6.055 0.693 9.110 1.00 98.38 88 ASP A N 1
ATOM 719 C CA . ASP A 1 88 ? -7.519 0.628 9.194 1.00 98.38 88 ASP A CA 1
ATOM 720 C C . ASP A 1 88 ? -7.982 -0.414 10.226 1.00 98.38 88 ASP A C 1
ATOM 722 O O . ASP A 1 88 ? -8.876 -0.160 11.040 1.00 98.38 88 ASP A O 1
ATOM 726 N N . ALA A 1 89 ? -7.335 -1.585 10.246 1.00 98.12 89 ALA A N 1
ATOM 727 C CA . ALA A 1 89 ? -7.619 -2.633 11.223 1.00 98.12 89 ALA A CA 1
ATOM 728 C C . ALA A 1 89 ? -7.279 -2.197 12.659 1.00 98.12 89 ALA A C 1
ATOM 730 O O . ALA A 1 89 ? -8.057 -2.442 13.586 1.00 98.12 89 ALA A O 1
ATOM 731 N N . MET A 1 90 ? -6.140 -1.526 12.849 1.00 98.06 90 MET A N 1
ATOM 732 C CA . MET A 1 90 ? -5.733 -0.977 14.143 1.00 98.06 90 MET A CA 1
ATOM 733 C C . MET A 1 90 ? -6.719 0.091 14.633 1.00 98.06 90 MET A C 1
ATOM 735 O 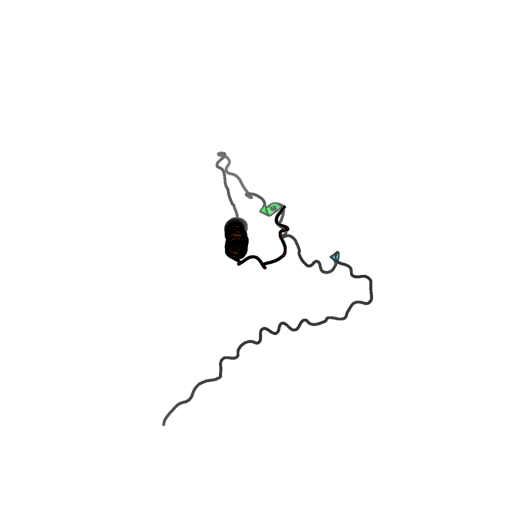O . MET A 1 90 ? -7.115 0.076 15.800 1.00 98.06 90 MET A O 1
ATOM 739 N N . GLU A 1 91 ? -7.158 0.992 13.754 1.00 98.06 91 GLU A N 1
ATOM 740 C CA . GLU A 1 91 ? -8.153 2.011 14.085 1.00 98.06 91 GLU A CA 1
ATOM 741 C C . GLU A 1 91 ? -9.497 1.396 14.481 1.00 98.06 91 GLU A C 1
ATOM 743 O O . GLU A 1 91 ? -10.116 1.833 15.456 1.00 98.06 91 GLU A O 1
ATOM 748 N N . ALA A 1 92 ? -9.953 0.373 13.755 1.00 98.06 92 ALA A N 1
ATOM 749 C CA . ALA A 1 92 ? -11.185 -0.341 14.074 1.00 98.06 92 ALA A CA 1
ATOM 750 C C . ALA A 1 92 ? -11.101 -1.026 15.448 1.00 98.06 92 ALA A C 1
ATOM 752 O O . ALA A 1 92 ? -12.015 -0.888 16.266 1.00 98.06 92 ALA A O 1
ATOM 753 N N . ALA A 1 93 ? -9.984 -1.700 15.736 1.00 97.75 93 ALA A N 1
ATOM 754 C CA . ALA A 1 93 ? -9.744 -2.329 17.031 1.00 97.75 93 ALA A CA 1
ATOM 755 C C . ALA A 1 93 ? -9.711 -1.300 18.173 1.00 97.75 93 ALA A C 1
ATOM 757 O O . ALA A 1 93 ? -10.305 -1.530 19.227 1.00 97.75 93 ALA A O 1
ATOM 758 N N . HIS A 1 94 ? -9.079 -0.142 17.957 1.00 97.50 94 HIS A N 1
ATOM 759 C CA . HIS A 1 94 ? -9.051 0.947 18.931 1.00 97.50 94 HIS A CA 1
ATOM 760 C C . HIS A 1 94 ? -10.455 1.499 19.211 1.00 97.50 94 HIS A C 1
ATOM 762 O O . HIS A 1 94 ? -10.859 1.600 20.368 1.00 97.50 94 HIS A O 1
ATOM 768 N N . LYS A 1 95 ? -11.237 1.792 18.164 1.00 97.81 95 LYS A N 1
ATOM 769 C CA . LYS A 1 95 ? -12.632 2.251 18.297 1.00 97.81 95 LYS A CA 1
ATOM 770 C C . LYS A 1 95 ? -13.480 1.241 19.074 1.00 97.81 95 LYS A C 1
ATOM 772 O O . LYS A 1 95 ? -14.248 1.625 19.956 1.00 97.81 95 LYS A O 1
ATOM 777 N N . GLN A 1 96 ? -13.307 -0.052 18.797 1.00 97.56 96 GLN A N 1
ATOM 778 C CA . GLN A 1 96 ? -14.006 -1.106 19.525 1.00 97.56 96 GLN A CA 1
ATOM 779 C C . GLN A 1 96 ? -13.576 -1.165 20.998 1.00 97.56 96 GLN A C 1
ATOM 781 O O . GLN A 1 96 ? -14.435 -1.260 21.874 1.00 97.56 96 GLN A O 1
ATOM 786 N N . ALA A 1 97 ? -12.278 -1.074 21.294 1.00 97.38 97 ALA A N 1
ATOM 787 C CA . ALA A 1 97 ? -11.771 -1.065 22.665 1.00 97.38 97 ALA A CA 1
ATOM 788 C C . ALA A 1 97 ? -12.294 0.136 23.469 1.00 97.38 97 ALA A C 1
ATOM 790 O O . ALA A 1 97 ? -12.720 -0.036 24.609 1.00 97.38 97 ALA A O 1
ATOM 791 N N . GLU A 1 98 ? -12.335 1.324 22.865 1.00 97.25 98 GLU A N 1
ATOM 792 C CA . GLU A 1 98 ? -12.900 2.522 23.492 1.00 97.25 98 GLU A CA 1
ATOM 793 C C . GLU A 1 98 ? -14.400 2.365 23.767 1.00 97.25 98 GLU A C 1
ATOM 795 O O . GLU A 1 98 ? -14.849 2.626 24.881 1.00 97.25 98 GLU A O 1
ATOM 800 N N . SER A 1 99 ? -15.172 1.839 22.808 1.00 96.81 99 SER A N 1
ATOM 801 C CA . SER A 1 99 ? -16.604 1.583 23.023 1.00 96.81 99 SER A CA 1
ATOM 802 C C . SER A 1 99 ? -16.861 0.618 24.186 1.00 96.81 99 SER A C 1
ATOM 804 O O . SER A 1 99 ? -17.741 0.871 25.007 1.00 96.81 99 SER A O 1
ATOM 806 N N . ARG A 1 100 ? -16.037 -0.435 24.315 1.00 96.88 100 ARG A N 1
ATOM 807 C CA . ARG A 1 100 ? -16.104 -1.393 25.429 1.00 96.88 100 ARG A CA 1
ATOM 808 C C . ARG A 1 100 ? -15.753 -0.744 26.763 1.00 96.88 100 ARG A C 1
ATOM 810 O O . ARG A 1 100 ? -16.446 -0.962 27.747 1.00 96.88 100 ARG A O 1
ATOM 817 N N . ARG A 1 101 ? -14.709 0.090 26.809 1.00 96.06 101 ARG A N 1
ATOM 818 C CA . ARG A 1 101 ? -14.344 0.830 28.030 1.00 96.06 101 ARG A CA 1
ATOM 819 C C . ARG A 1 101 ? -15.482 1.727 28.505 1.00 96.06 101 ARG A C 1
ATOM 821 O O . ARG A 1 101 ? -15.758 1.765 29.701 1.00 96.06 101 ARG A O 1
ATOM 828 N N . ILE A 1 102 ? -16.146 2.418 27.578 1.00 96.94 102 ILE A N 1
ATOM 829 C CA . ILE A 1 102 ? -17.282 3.292 27.887 1.00 96.94 102 ILE A CA 1
ATOM 830 C C . ILE A 1 102 ? -18.471 2.471 28.398 1.00 96.94 102 ILE A C 1
ATOM 832 O O . ILE A 1 102 ? -19.051 2.828 29.423 1.00 96.94 102 ILE A O 1
ATOM 836 N N . SER A 1 103 ? -18.817 1.359 27.736 1.00 95.81 103 SER A N 1
ATOM 837 C CA . SER A 1 103 ? -19.928 0.508 28.180 1.00 95.81 103 SER A CA 1
ATOM 838 C C . SER A 1 103 ? -19.661 -0.106 29.554 1.00 95.81 103 SER A C 1
ATOM 840 O O . SER A 1 103 ? -20.517 -0.028 30.429 1.00 95.81 103 SER A O 1
ATOM 842 N N . GLU A 1 104 ? -18.455 -0.630 29.789 1.00 96.12 104 GLU A N 1
ATOM 843 C CA . GLU A 1 104 ? -18.056 -1.172 31.092 1.00 96.12 104 GLU A CA 1
ATOM 844 C C . GLU A 1 104 ? -18.071 -0.105 32.192 1.00 96.12 104 GLU A C 1
ATOM 846 O O . GLU A 1 104 ? -18.469 -0.382 33.323 1.00 96.12 104 GLU A O 1
ATOM 851 N N . ALA A 1 105 ? -17.628 1.120 31.894 1.00 95.12 105 ALA A N 1
ATOM 852 C CA . ALA A 1 105 ? -17.672 2.221 32.851 1.00 95.12 105 ALA A CA 1
ATOM 853 C C . ALA A 1 105 ? -19.119 2.574 33.225 1.00 95.12 105 ALA A C 1
ATOM 855 O O . ALA A 1 105 ? -19.421 2.709 34.411 1.00 95.12 105 ALA A O 1
ATOM 856 N N . HIS A 1 106 ? -20.013 2.644 32.236 1.00 94.88 106 HIS A N 1
ATOM 857 C CA . HIS A 1 106 ? -21.436 2.897 32.453 1.00 94.88 106 HIS A CA 1
ATOM 858 C C . HIS A 1 106 ? -22.106 1.774 33.261 1.00 94.88 106 HIS A C 1
ATOM 860 O O . HIS A 1 106 ? -22.859 2.045 34.194 1.00 94.88 106 HIS A O 1
ATOM 866 N N . GLU A 1 107 ? -21.803 0.507 32.964 1.00 94.38 107 GLU A N 1
ATOM 867 C CA . GLU A 1 107 ? -22.290 -0.640 33.742 1.00 94.38 107 GLU A CA 1
ATOM 868 C C . GLU A 1 107 ? -21.805 -0.592 35.197 1.00 94.38 107 GLU A C 1
ATOM 870 O O . GLU A 1 107 ? -22.596 -0.767 36.126 1.00 94.38 107 GLU A O 1
ATOM 875 N N . ARG A 1 108 ? -20.518 -0.294 35.419 1.00 92.88 108 ARG A N 1
ATOM 876 C CA . ARG A 1 108 ? -19.955 -0.134 36.771 1.00 92.88 108 ARG A CA 1
ATOM 877 C C . ARG A 1 108 ? -20.603 1.021 37.528 1.00 92.88 108 ARG A C 1
ATOM 879 O O . ARG A 1 108 ? -20.840 0.898 38.728 1.00 92.88 108 ARG A O 1
ATOM 886 N N . GLU A 1 109 ? -20.888 2.132 36.856 1.00 90.69 109 GLU A N 1
ATOM 887 C CA . GLU A 1 109 ? -21.576 3.274 37.458 1.00 90.69 109 GLU A CA 1
ATOM 888 C C . GLU A 1 109 ? -23.037 2.950 37.795 1.00 90.69 109 GLU A C 1
ATOM 890 O O . GLU A 1 109 ? -23.501 3.292 38.883 1.00 90.69 109 GLU A O 1
ATOM 895 N N . ALA A 1 110 ? -23.742 2.216 36.930 1.00 90.38 110 ALA A N 1
ATOM 896 C CA . ALA A 1 110 ? -25.110 1.766 37.180 1.00 90.38 110 ALA A CA 1
ATOM 897 C C . ALA A 1 110 ? -25.208 0.814 38.385 1.00 90.38 110 ALA A C 1
ATOM 899 O O . ALA A 1 110 ? -26.161 0.893 39.162 1.00 90.38 110 ALA A O 1
ATOM 900 N N . LEU A 1 111 ? -24.210 -0.057 38.567 1.00 90.44 111 LEU A N 1
ATOM 901 C CA . LEU A 1 111 ? -24.112 -0.969 39.710 1.00 90.44 111 LEU A CA 1
ATOM 902 C C . LEU A 1 111 ? -23.632 -0.280 40.996 1.00 90.44 111 LEU A C 1
ATOM 904 O O . LEU A 1 111 ? -23.712 -0.868 42.078 1.00 90.44 111 LEU A O 1
ATOM 908 N N . ARG A 1 112 ? -23.122 0.954 40.913 1.00 87.94 112 ARG A N 1
ATOM 909 C CA . ARG A 1 112 ? -22.579 1.661 42.072 1.00 87.94 112 ARG A CA 1
ATOM 910 C C . ARG A 1 112 ? -23.706 2.017 43.054 1.00 87.94 112 ARG A C 1
ATOM 912 O O . ARG A 1 112 ? -24.667 2.690 42.673 1.00 87.94 112 ARG A O 1
ATOM 919 N N . PRO A 1 113 ? -23.588 1.650 44.344 1.00 87.62 113 PRO A N 1
ATOM 920 C CA . PRO A 1 113 ? -24.557 2.062 45.352 1.00 87.62 113 PRO A CA 1
ATOM 921 C C . PRO A 1 113 ? -24.663 3.591 45.436 1.00 87.62 113 PRO A C 1
ATOM 923 O O . PRO A 1 113 ? -23.651 4.292 45.517 1.00 87.62 113 PRO A O 1
ATOM 926 N N . LYS A 1 114 ? -25.892 4.116 45.444 1.00 82.25 114 LYS A N 1
ATOM 927 C CA . LYS A 1 114 ? -26.145 5.557 45.596 1.00 82.25 114 LYS A CA 1
ATOM 928 C C . LYS A 1 114 ? -25.988 5.969 47.060 1.00 82.25 114 LYS A C 1
ATOM 930 O O . LYS A 1 114 ? -26.486 5.290 47.957 1.00 82.25 114 LYS A O 1
ATOM 935 N N . LEU A 1 115 ? -25.324 7.100 47.298 1.00 79.81 115 LEU A N 1
ATOM 936 C CA . LEU A 1 115 ? -25.210 7.691 48.633 1.00 79.81 115 LEU 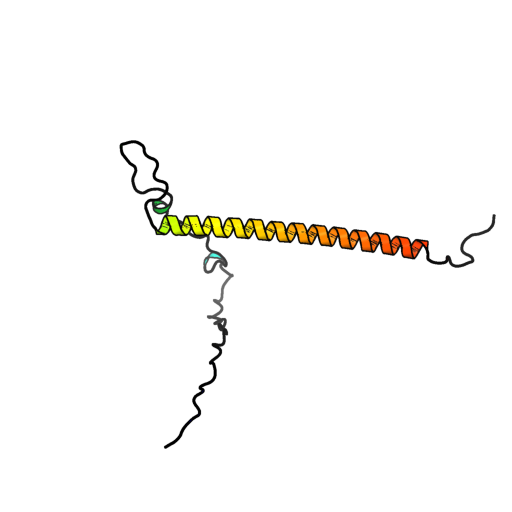A CA 1
ATOM 937 C C . LEU A 1 115 ? -26.605 8.058 49.160 1.00 79.81 115 LEU A C 1
ATOM 939 O O . LEU A 1 115 ? -27.399 8.698 48.464 1.00 79.81 115 LEU A O 1
ATOM 943 N N . LYS A 1 116 ? -26.906 7.638 50.393 1.00 75.69 116 LYS A N 1
ATOM 944 C CA . LYS A 1 116 ? -28.157 7.985 51.081 1.00 75.69 116 LYS A CA 1
ATOM 945 C C . LYS A 1 116 ? -28.209 9.505 51.322 1.00 75.69 116 LYS A C 1
ATOM 947 O O . LYS A 1 116 ? -27.175 10.112 51.577 1.00 75.69 116 LYS A O 1
ATOM 952 N N . GLY A 1 117 ? -29.401 10.108 51.258 1.00 74.69 117 GLY A N 1
ATOM 953 C CA . GLY A 1 117 ? -29.628 11.517 51.638 1.00 74.69 117 GLY A CA 1
ATOM 954 C C . GLY A 1 117 ? -29.714 12.549 50.502 1.00 74.69 117 GLY A C 1
ATOM 955 O O . GLY A 1 117 ? -29.915 13.721 50.780 1.00 74.69 117 GLY A O 1
ATOM 956 N N . THR A 1 118 ? -29.610 12.148 49.232 1.00 64.88 118 THR A N 1
ATOM 957 C CA . THR A 1 118 ? -29.703 13.066 48.069 1.00 64.88 118 THR A CA 1
ATOM 958 C C . THR A 1 118 ? -31.102 13.184 47.458 1.00 64.88 118 THR A C 1
ATOM 960 O O . THR A 1 118 ? -31.328 14.029 46.598 1.00 64.88 118 THR A O 1
ATOM 963 N N . LYS A 1 119 ? -32.058 12.353 47.887 1.00 67.19 119 LYS A N 1
ATOM 964 C CA . LYS A 1 119 ? -33.459 12.417 47.452 1.00 67.19 119 LYS A CA 1
ATOM 965 C C . LYS A 1 119 ? -34.329 12.830 48.636 1.00 67.19 119 LYS A C 1
ATOM 967 O O . LYS A 1 119 ? -34.368 12.099 49.625 1.00 67.19 119 LYS A O 1
ATOM 972 N N . SER A 1 120 ? -35.009 13.971 48.538 1.00 67.12 120 SER A N 1
ATOM 973 C CA . SER A 1 120 ? -36.080 14.332 49.469 1.00 67.12 120 SER A CA 1
ATOM 974 C C . SER A 1 120 ? -37.299 13.457 49.190 1.00 67.12 120 SER A C 1
ATOM 976 O O . SER A 1 120 ? -37.722 13.335 48.042 1.00 67.12 120 SER A O 1
ATOM 978 N N . ILE A 1 121 ? -37.843 12.832 50.232 1.00 66.44 121 ILE A N 1
ATOM 979 C CA . ILE A 1 121 ? -39.143 12.164 50.168 1.00 66.44 121 ILE A CA 1
ATOM 980 C C . ILE A 1 121 ? -40.183 13.284 50.267 1.00 66.44 121 ILE A C 1
ATOM 982 O O . ILE A 1 121 ? -40.344 13.870 51.335 1.00 66.44 121 ILE A O 1
ATOM 986 N N . THR A 1 122 ? -40.795 13.629 49.140 1.00 53.06 122 THR A N 1
ATOM 987 C CA . THR A 1 122 ? -42.017 14.446 49.053 1.00 53.06 122 THR A CA 1
ATOM 988 C C . THR A 1 122 ? -43.173 13.549 48.681 1.00 53.06 122 THR A C 1
ATOM 990 O O . THR A 1 122 ? -42.959 12.732 47.753 1.00 53.06 122 THR A O 1
#